Protein AF-A0A5S9R5W4-F1 (afdb_monomer_lite)

Organism: Mycolicibacterium vanbaalenii (NCBI:txid110539)

Structure (mmCIF, N/CA/C/O backbone):
data_AF-A0A5S9R5W4-F1
#
_entry.id   AF-A0A5S9R5W4-F1
#
loop_
_atom_site.group_PDB
_atom_site.id
_atom_site.type_symbol
_atom_site.label_atom_id
_atom_site.label_alt_id
_atom_site.label_comp_id
_atom_site.label_asym_id
_atom_site.label_entity_id
_atom_site.label_seq_id
_atom_site.pdbx_PDB_ins_code
_atom_site.Cartn_x
_atom_site.Cartn_y
_atom_site.Cartn_z
_atom_site.occupancy
_atom_site.B_iso_or_equiv
_atom_site.auth_seq_id
_atom_site.auth_comp_id
_atom_site.auth_asym_id
_atom_site.auth_atom_id
_atom_site.pdbx_PDB_model_num
ATOM 1 N N . MET A 1 1 ? 10.788 -3.210 -12.796 1.00 62.78 1 MET A N 1
ATOM 2 C CA . MET A 1 1 ? 12.087 -3.010 -12.098 1.00 62.78 1 MET A CA 1
ATOM 3 C C . MET A 1 1 ? 12.102 -1.623 -11.444 1.00 62.78 1 MET A C 1
ATOM 5 O O . MET A 1 1 ? 11.391 -0.755 -11.933 1.00 62.78 1 MET A O 1
ATOM 9 N N . LEU A 1 2 ? 12.817 -1.384 -10.337 1.00 77.75 2 LEU A N 1
ATOM 10 C CA . LEU A 1 2 ? 12.789 -0.075 -9.644 1.00 77.75 2 LEU A CA 1
ATOM 11 C C . LEU A 1 2 ? 12.984 1.104 -10.619 1.00 77.75 2 LEU A C 1
ATOM 13 O O . LEU A 1 2 ? 13.840 1.048 -11.496 1.00 77.75 2 LEU A O 1
ATOM 17 N N . GLY A 1 3 ? 12.158 2.143 -10.495 1.00 77.81 3 GLY A N 1
ATOM 18 C CA . GLY A 1 3 ? 12.159 3.318 -11.371 1.00 77.81 3 GLY A CA 1
ATOM 19 C C . GLY A 1 3 ? 11.447 3.146 -12.720 1.00 77.81 3 GLY A C 1
ATOM 20 O O . GLY A 1 3 ? 11.177 4.153 -13.378 1.00 77.81 3 GLY A O 1
ATOM 21 N N . SER A 1 4 ? 11.102 1.917 -13.127 1.00 83.81 4 SER A N 1
ATOM 22 C CA . SER A 1 4 ? 10.239 1.691 -14.299 1.00 83.81 4 SER A CA 1
ATOM 23 C C . SER A 1 4 ? 8.806 2.144 -14.033 1.00 83.81 4 SER A C 1
ATOM 25 O O . SER A 1 4 ? 8.376 2.224 -12.880 1.00 83.81 4 SER A O 1
ATOM 27 N N . TYR A 1 5 ? 8.090 2.436 -15.114 1.00 87.75 5 TYR A N 1
ATOM 28 C CA . TYR A 1 5 ? 6.712 2.900 -15.072 1.00 87.75 5 TYR A CA 1
ATOM 29 C C . TYR A 1 5 ? 5.741 1.826 -14.579 1.00 87.75 5 TYR A C 1
ATOM 31 O O . TYR A 1 5 ? 5.932 0.631 -14.814 1.00 87.75 5 TYR A O 1
ATOM 39 N N . CYS A 1 6 ? 4.687 2.276 -13.909 1.00 87.56 6 CYS A N 1
ATOM 40 C CA . CYS A 1 6 ? 3.536 1.467 -13.527 1.00 87.56 6 CYS A CA 1
ATOM 41 C C . CYS A 1 6 ? 2.239 2.231 -13.825 1.00 87.56 6 CYS A C 1
ATOM 43 O O . CYS A 1 6 ? 2.263 3.428 -14.098 1.00 87.56 6 CYS A O 1
ATOM 45 N N . ASN A 1 7 ? 1.109 1.526 -13.845 1.00 83.88 7 ASN A N 1
ATOM 46 C CA . ASN A 1 7 ? -0.160 2.037 -14.373 1.00 83.88 7 ASN A CA 1
ATOM 47 C C . ASN A 1 7 ? -1.235 2.295 -13.304 1.00 83.88 7 ASN A C 1
ATOM 49 O O . ASN A 1 7 ? -2.194 3.003 -13.594 1.00 83.88 7 ASN A O 1
ATOM 53 N N . ASN A 1 8 ? -1.103 1.738 -12.097 1.00 83.06 8 ASN A N 1
ATOM 54 C CA . ASN A 1 8 ? -2.105 1.862 -11.041 1.00 83.06 8 ASN A CA 1
ATOM 55 C C . ASN A 1 8 ? -1.441 2.098 -9.680 1.00 83.06 8 ASN A C 1
ATOM 57 O O . ASN A 1 8 ? -0.656 1.273 -9.225 1.00 83.06 8 ASN A O 1
ATOM 61 N N . THR A 1 9 ? -1.774 3.218 -9.038 1.00 87.62 9 THR A N 1
ATOM 62 C CA . THR A 1 9 ? -1.257 3.619 -7.716 1.00 87.62 9 THR A CA 1
ATOM 63 C C . THR A 1 9 ? -2.271 3.419 -6.589 1.00 87.62 9 THR A C 1
ATOM 65 O O . THR A 1 9 ? -2.063 3.918 -5.486 1.00 87.62 9 THR A O 1
ATOM 68 N N . THR A 1 10 ? -3.384 2.737 -6.861 1.00 89.62 10 THR A N 1
ATOM 69 C CA . THR A 1 10 ? -4.490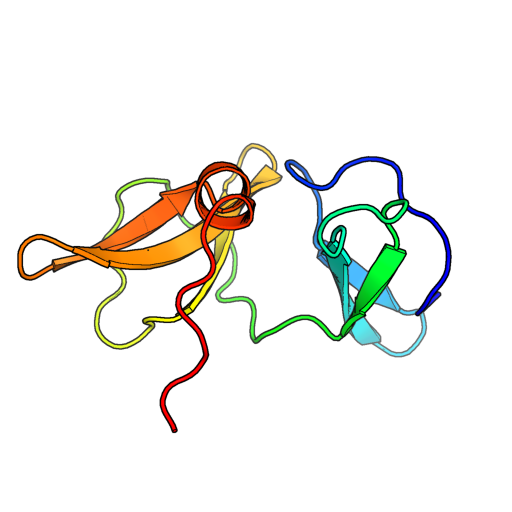 2.545 -5.913 1.00 89.62 10 THR A CA 1
ATOM 70 C C . THR A 1 10 ? -4.738 1.072 -5.615 1.00 89.62 10 THR A C 1
ATOM 72 O O . THR A 1 10 ? -4.914 0.718 -4.454 1.00 89.62 10 THR A O 1
ATOM 75 N N . TYR A 1 11 ? -4.732 0.216 -6.640 1.00 91.62 11 TYR A N 1
ATOM 76 C CA . TYR A 1 11 ? -4.984 -1.221 -6.508 1.00 91.62 11 TYR A CA 1
ATOM 77 C C . TYR A 1 11 ? -3.797 -2.043 -7.001 1.00 91.62 11 TYR A C 1
ATOM 79 O O . TYR A 1 11 ? -3.195 -1.702 -8.020 1.00 91.62 11 TYR A O 1
ATOM 87 N N . TYR A 1 12 ? -3.497 -3.140 -6.300 1.00 91.75 12 TYR A N 1
ATOM 88 C CA . TYR A 1 12 ? -2.410 -4.077 -6.612 1.00 91.75 12 TYR A CA 1
ATOM 89 C C . TYR A 1 12 ? -1.064 -3.368 -6.804 1.00 91.75 12 TYR A C 1
ATOM 91 O O . TYR A 1 12 ? -0.313 -3.616 -7.746 1.00 91.75 12 TYR A O 1
ATOM 99 N N . VAL A 1 13 ? -0.780 -2.440 -5.891 1.00 91.38 13 VAL A N 1
ATOM 100 C CA . VAL A 1 13 ? 0.385 -1.550 -5.949 1.00 91.38 13 VAL A CA 1
ATOM 101 C C . VAL A 1 13 ? 1.666 -2.207 -5.451 1.00 91.38 13 VAL A C 1
ATOM 103 O O . VAL A 1 13 ? 2.735 -1.624 -5.596 1.00 91.38 13 VAL A O 1
ATOM 106 N N . PHE A 1 14 ? 1.584 -3.394 -4.852 1.00 92.56 14 PHE A N 1
ATOM 107 C CA . PHE A 1 14 ? 2.743 -4.128 -4.364 1.00 92.56 14 PHE A CA 1
ATOM 108 C C . PHE A 1 14 ? 3.173 -5.190 -5.369 1.00 92.56 14 PHE A C 1
ATOM 110 O O . PHE A 1 14 ? 2.357 -5.917 -5.930 1.00 92.56 14 PHE A O 1
ATOM 117 N N . GLY A 1 15 ? 4.480 -5.302 -5.565 1.00 90.50 15 GLY A N 1
ATOM 118 C CA . GLY A 1 15 ? 5.088 -6.332 -6.393 1.00 90.50 15 GLY A CA 1
ATOM 119 C C . GLY A 1 15 ? 6.346 -6.878 -5.741 1.00 90.50 15 GLY A C 1
ATOM 120 O O . GLY A 1 15 ? 6.886 -6.290 -4.805 1.00 90.50 15 GLY A O 1
ATOM 121 N N . VAL A 1 16 ? 6.842 -7.995 -6.258 1.00 89.81 16 VAL A N 1
ATOM 122 C CA . VAL A 1 16 ? 8.100 -8.596 -5.811 1.00 89.81 16 VAL A CA 1
ATOM 123 C C . VAL A 1 16 ? 9.056 -8.629 -6.996 1.00 89.81 16 VAL A C 1
ATOM 125 O O . VAL A 1 16 ? 8.662 -8.9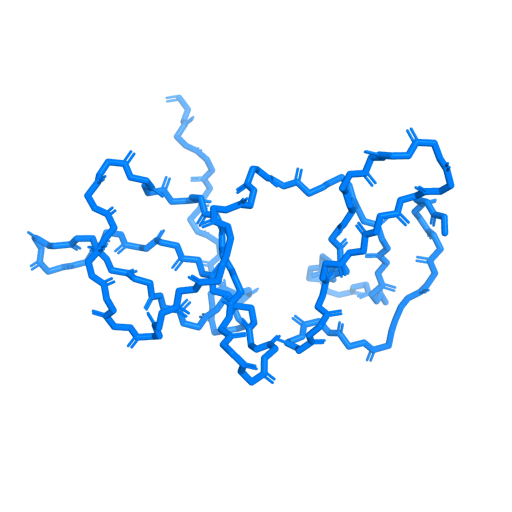69 -8.111 1.00 89.81 16 VAL A O 1
ATOM 128 N N . THR A 1 17 ? 10.304 -8.221 -6.785 1.00 89.19 17 THR A N 1
ATOM 129 C CA . THR A 1 17 ? 11.344 -8.364 -7.810 1.00 89.19 17 THR A CA 1
ATOM 130 C C . THR A 1 17 ? 11.723 -9.835 -7.983 1.00 89.19 17 THR A C 1
ATOM 132 O O . THR A 1 17 ? 11.538 -10.645 -7.083 1.00 89.19 17 THR A O 1
ATOM 135 N N . ASP A 1 18 ? 12.354 -10.169 -9.099 1.00 88.44 18 ASP A N 1
ATOM 136 C CA . ASP A 1 18 ? 12.962 -11.480 -9.368 1.00 88.44 18 ASP A CA 1
ATOM 137 C C . ASP A 1 18 ? 13.893 -11.991 -8.250 1.00 88.44 18 ASP A C 1
ATOM 139 O O . ASP A 1 18 ? 13.947 -13.190 -7.997 1.00 88.44 18 ASP A O 1
ATOM 143 N N . TRP A 1 19 ? 14.567 -11.093 -7.524 1.00 86.75 19 TRP A N 1
ATOM 144 C CA . TRP A 1 19 ? 15.398 -11.445 -6.357 1.00 86.75 19 TRP A CA 1
ATOM 145 C C . TRP A 1 19 ? 14.713 -11.259 -4.990 1.00 86.75 19 TRP A C 1
ATOM 147 O O . TRP A 1 19 ? 15.388 -11.108 -3.974 1.00 86.75 19 TRP A O 1
ATOM 157 N N . GLY A 1 20 ? 13.377 -11.226 -4.950 1.00 87.94 20 GLY A N 1
ATOM 158 C CA . GLY A 1 20 ? 12.604 -11.313 -3.706 1.00 87.94 20 GLY A CA 1
ATOM 159 C C . GLY A 1 20 ? 12.418 -10.012 -2.915 1.00 87.94 20 GLY A C 1
ATOM 160 O O . GLY A 1 20 ? 12.049 -10.070 -1.746 1.00 87.94 20 GLY A O 1
ATOM 161 N N . ARG A 1 21 ? 12.663 -8.829 -3.499 1.00 89.44 21 ARG A N 1
ATOM 162 C CA . ARG A 1 21 ? 12.432 -7.544 -2.811 1.00 89.44 21 ARG A CA 1
ATOM 163 C C . ARG A 1 21 ? 11.030 -7.009 -3.070 1.00 89.44 21 ARG A C 1
ATOM 165 O O . ARG A 1 21 ? 10.596 -6.966 -4.218 1.00 89.44 21 ARG A O 1
ATOM 172 N N . LEU A 1 22 ? 10.373 -6.524 -2.018 1.00 89.88 22 LEU A N 1
ATOM 173 C CA . LEU A 1 22 ? 9.078 -5.860 -2.124 1.00 89.88 22 LEU A CA 1
ATOM 174 C C . LEU A 1 22 ? 9.228 -4.454 -2.728 1.00 89.88 22 LEU A C 1
ATOM 176 O O . LEU A 1 22 ? 10.068 -3.652 -2.307 1.00 89.88 22 LEU A O 1
ATOM 180 N N . VAL A 1 23 ? 8.396 -4.156 -3.719 1.00 92.12 23 VAL A N 1
ATOM 181 C CA . VAL A 1 23 ? 8.319 -2.858 -4.393 1.00 92.12 23 VAL A CA 1
ATOM 182 C C . VAL A 1 23 ? 6.897 -2.325 -4.366 1.00 92.12 23 VAL A C 1
ATOM 184 O O . VAL A 1 23 ? 5.939 -3.089 -4.294 1.00 92.12 23 VAL A O 1
ATOM 187 N N . PHE A 1 24 ? 6.781 -1.005 -4.441 1.00 91.50 24 PHE A N 1
ATOM 188 C CA . PHE A 1 24 ? 5.521 -0.275 -4.379 1.00 91.50 24 PHE A CA 1
ATOM 189 C C . PHE A 1 24 ? 5.377 0.638 -5.600 1.00 91.50 24 PHE A C 1
ATOM 191 O O . PHE A 1 24 ? 6.306 1.379 -5.927 1.00 91.50 24 PHE A O 1
ATOM 198 N N . CYS A 1 25 ? 4.237 0.593 -6.283 1.00 90.38 25 CYS A N 1
ATOM 199 C CA . CYS A 1 25 ? 3.889 1.517 -7.355 1.00 90.38 25 CYS A CA 1
ATOM 200 C C . CYS A 1 25 ? 3.284 2.789 -6.757 1.00 90.38 25 CYS A C 1
ATOM 202 O O . CYS A 1 25 ? 2.183 2.775 -6.212 1.00 90.38 25 CYS A O 1
ATOM 204 N N . GLY A 1 26 ? 3.999 3.902 -6.894 1.00 87.62 26 GLY A N 1
ATOM 205 C CA . GLY A 1 26 ? 3.565 5.205 -6.399 1.00 87.62 26 GLY A CA 1
ATOM 206 C C . GLY A 1 26 ? 3.799 6.307 -7.420 1.00 87.62 26 GLY A C 1
ATOM 207 O O . GLY A 1 26 ? 4.481 6.114 -8.422 1.00 87.62 26 GLY A O 1
ATOM 208 N N . SER A 1 27 ? 3.260 7.492 -7.156 1.00 81.38 27 SER A N 1
ATOM 209 C CA . SER A 1 27 ? 3.535 8.703 -7.929 1.00 81.38 27 SER A CA 1
ATOM 210 C C . SER A 1 27 ? 3.882 9.830 -6.955 1.00 81.38 27 SER A C 1
ATOM 212 O O . SER A 1 27 ? 3.038 10.229 -6.149 1.00 81.38 27 SER A O 1
ATOM 214 N N . PRO A 1 28 ? 5.120 10.354 -6.978 1.00 69.19 28 PRO A N 1
ATOM 215 C CA . PRO A 1 28 ? 5.413 11.627 -6.341 1.00 69.19 28 PRO A CA 1
ATOM 216 C C . PRO A 1 28 ? 4.547 12.708 -6.994 1.00 69.19 28 PRO A C 1
ATOM 218 O O . PRO A 1 28 ? 4.365 12.697 -8.213 1.00 69.19 28 PRO A O 1
ATOM 221 N N . ARG A 1 29 ? 4.031 13.662 -6.206 1.00 66.56 29 ARG A N 1
ATOM 222 C CA . ARG A 1 29 ? 3.177 14.745 -6.722 1.00 66.56 29 ARG A CA 1
ATOM 223 C C . ARG A 1 29 ? 3.794 15.351 -7.994 1.00 66.56 29 ARG A C 1
ATOM 225 O O . ARG A 1 29 ? 4.887 15.908 -7.929 1.00 66.56 29 ARG A O 1
ATOM 232 N N . ARG A 1 30 ? 3.042 15.293 -9.105 1.00 68.12 30 ARG A N 1
ATOM 233 C CA . ARG A 1 30 ? 3.370 15.805 -10.459 1.00 68.12 30 ARG A CA 1
ATOM 234 C C . ARG A 1 30 ? 4.224 14.906 -11.369 1.00 68.12 30 ARG A C 1
ATOM 236 O O . ARG A 1 30 ? 4.563 15.357 -12.458 1.00 68.12 30 ARG A O 1
ATOM 243 N N . TYR A 1 31 ? 4.532 13.666 -10.988 1.00 77.56 31 TYR A N 1
ATOM 244 C CA . TYR A 1 31 ? 5.296 12.740 -11.836 1.00 77.56 31 TYR A CA 1
ATOM 245 C C . TYR A 1 31 ? 4.496 11.500 -12.229 1.00 77.56 31 TYR A C 1
ATOM 247 O O . TYR A 1 31 ? 3.614 11.049 -11.503 1.00 77.56 31 TYR A O 1
ATOM 255 N N . GLU A 1 32 ? 4.833 10.919 -13.378 1.00 84.81 32 GLU A N 1
ATOM 256 C CA . GLU A 1 32 ? 4.283 9.630 -13.804 1.00 84.81 32 GLU A CA 1
ATOM 257 C C . GLU A 1 32 ? 4.582 8.527 -12.766 1.00 84.81 32 GLU A C 1
ATOM 259 O O . GLU A 1 32 ? 5.677 8.526 -12.185 1.00 84.81 32 GLU A O 1
ATOM 264 N N . PRO A 1 33 ? 3.648 7.585 -12.528 1.00 88.44 33 PRO A N 1
ATOM 265 C CA . PRO A 1 33 ? 3.840 6.529 -11.546 1.00 88.44 33 PRO A CA 1
ATOM 266 C C . PRO A 1 33 ? 5.018 5.606 -11.860 1.00 88.44 33 PRO A C 1
ATOM 268 O O . PRO A 1 33 ? 5.243 5.213 -13.009 1.00 88.44 33 PRO A O 1
ATOM 271 N N . ARG A 1 34 ? 5.765 5.227 -10.821 1.00 90.25 34 ARG A N 1
ATOM 272 C CA . ARG A 1 34 ? 6.949 4.365 -10.914 1.00 90.25 34 ARG A CA 1
ATOM 273 C C . ARG A 1 34 ? 7.027 3.387 -9.748 1.00 90.25 34 ARG A C 1
ATOM 275 O O . ARG A 1 34 ? 6.415 3.584 -8.701 1.00 90.25 34 ARG A O 1
ATOM 282 N N . TRP A 1 35 ? 7.838 2.349 -9.923 1.00 89.06 35 TRP A N 1
ATOM 283 C CA . TRP A 1 35 ? 8.167 1.400 -8.861 1.00 89.06 35 TRP A CA 1
ATOM 284 C C . TRP A 1 35 ? 9.235 1.954 -7.907 1.00 89.06 35 TRP A C 1
ATOM 286 O O . TRP A 1 35 ? 10.361 2.234 -8.323 1.00 89.06 35 TRP A O 1
ATOM 296 N N . PHE A 1 36 ? 8.909 2.037 -6.621 1.00 89.69 36 PHE A N 1
ATOM 297 C CA . PHE A 1 36 ? 9.783 2.437 -5.517 1.00 89.69 36 PHE A CA 1
ATOM 298 C C . PHE A 1 36 ? 10.074 1.255 -4.588 1.00 89.69 36 PHE A C 1
ATOM 300 O O . PHE A 1 36 ? 9.444 0.199 -4.680 1.00 89.69 36 PHE A O 1
ATOM 307 N N . ARG A 1 37 ? 11.036 1.425 -3.671 1.00 89.69 37 ARG A N 1
ATOM 308 C CA . ARG A 1 37 ? 11.162 0.507 -2.531 1.00 89.69 37 ARG A CA 1
ATOM 309 C C . ARG A 1 37 ? 9.912 0.648 -1.666 1.00 89.69 37 ARG A C 1
ATOM 311 O O . ARG A 1 37 ? 9.525 1.771 -1.354 1.00 89.69 37 ARG A O 1
ATOM 318 N N . SER A 1 38 ? 9.297 -0.479 -1.326 1.00 87.12 38 SER A N 1
ATOM 319 C CA . SER A 1 38 ? 8.121 -0.485 -0.460 1.00 87.12 38 SER A CA 1
ATOM 320 C C . SER A 1 38 ? 8.525 -0.237 0.998 1.00 87.12 38 SER A C 1
ATOM 322 O O . SER A 1 38 ? 9.571 -0.749 1.410 1.00 87.12 38 SER A O 1
ATOM 324 N N . PRO A 1 39 ? 7.697 0.473 1.787 1.00 84.81 39 PRO A N 1
ATOM 325 C CA . PRO A 1 39 ? 7.661 0.306 3.239 1.00 84.81 39 PRO A CA 1
ATOM 326 C C . PRO A 1 39 ? 7.323 -1.148 3.613 1.00 84.81 39 PRO A C 1
ATOM 328 O O . PRO A 1 39 ? 6.960 -1.952 2.740 1.00 84.81 39 PRO A O 1
ATOM 331 N N . GLU A 1 40 ? 7.442 -1.495 4.892 1.00 85.88 40 GLU A N 1
ATOM 332 C CA . GLU A 1 40 ? 7.065 -2.824 5.371 1.00 85.88 40 GLU A CA 1
ATOM 333 C C . GLU A 1 40 ? 5.559 -3.053 5.163 1.00 85.88 40 GLU A C 1
ATOM 335 O O . GLU A 1 40 ? 4.720 -2.246 5.556 1.00 85.88 40 GLU A O 1
ATOM 340 N N . MET A 1 41 ? 5.213 -4.145 4.475 1.00 90.06 41 MET A N 1
ATOM 341 C CA . MET A 1 41 ? 3.826 -4.471 4.145 1.00 90.06 41 MET A CA 1
ATOM 342 C C . MET A 1 41 ? 3.313 -5.562 5.079 1.00 90.06 41 MET A C 1
ATOM 344 O O . MET A 1 41 ? 3.783 -6.699 5.040 1.00 90.06 41 MET A O 1
ATOM 348 N N . HIS A 1 42 ? 2.314 -5.218 5.892 1.00 94.81 42 HIS A N 1
ATOM 349 C CA . HIS A 1 42 ? 1.763 -6.048 6.974 1.00 94.81 42 HIS A CA 1
ATOM 350 C C . HIS A 1 42 ? 0.703 -7.059 6.503 1.00 94.81 42 HIS A C 1
ATOM 352 O O . HIS A 1 42 ? -0.208 -7.437 7.245 1.00 94.81 42 HIS A O 1
ATOM 358 N N . GLY A 1 43 ? 0.824 -7.529 5.263 1.00 94.19 43 GLY A N 1
ATOM 359 C CA . GLY A 1 43 ? -0.054 -8.521 4.647 1.00 94.19 43 GLY A CA 1
ATOM 360 C C . GLY A 1 43 ? -1.414 -7.978 4.199 1.00 94.19 43 GLY A C 1
ATOM 361 O O . GLY A 1 43 ? -1.569 -6.805 3.849 1.00 94.19 43 GLY A O 1
ATOM 362 N N . ILE A 1 44 ? -2.405 -8.878 4.194 1.00 95.75 44 ILE A N 1
ATOM 363 C CA . ILE A 1 44 ? -3.787 -8.565 3.822 1.00 95.75 44 ILE A CA 1
ATOM 364 C C . ILE A 1 44 ? -4.580 -8.114 5.059 1.00 95.75 44 ILE A C 1
ATOM 366 O O . ILE A 1 44 ? -4.616 -8.839 6.057 1.00 95.75 44 ILE A O 1
ATOM 370 N N . LYS A 1 45 ? -5.207 -6.934 5.004 1.00 96.81 45 LYS A N 1
ATOM 371 C CA . LYS A 1 45 ? -5.982 -6.304 6.098 1.00 96.81 45 LYS A CA 1
ATOM 372 C C . LYS A 1 45 ? -7.289 -5.717 5.570 1.00 96.81 45 LYS A C 1
ATOM 374 O O . LYS A 1 45 ? -7.358 -5.406 4.390 1.00 96.81 45 LYS A O 1
ATOM 379 N N . ASN A 1 46 ? -8.309 -5.525 6.407 1.00 96.75 46 ASN A N 1
ATOM 380 C CA . ASN A 1 46 ? -9.522 -4.831 5.963 1.00 96.75 46 ASN A CA 1
ATOM 381 C C . ASN A 1 46 ? -9.427 -3.327 6.232 1.00 96.75 46 ASN A C 1
ATOM 383 O O . ASN A 1 46 ? -8.831 -2.891 7.218 1.00 96.75 46 ASN A O 1
ATOM 387 N N . GLU A 1 47 ? -10.047 -2.527 5.365 1.00 94.88 47 GLU A N 1
ATOM 388 C CA . GLU A 1 47 ? -10.230 -1.099 5.620 1.00 94.88 47 GLU A CA 1
ATOM 389 C C . GLU A 1 47 ? -11.051 -0.898 6.905 1.00 94.88 47 GLU A C 1
ATOM 391 O O . GLU A 1 47 ? -12.092 -1.522 7.101 1.00 94.88 47 GLU A O 1
ATOM 396 N N . GLY A 1 48 ? -10.572 -0.024 7.790 1.00 93.81 48 GLY A N 1
ATOM 397 C CA . GLY A 1 48 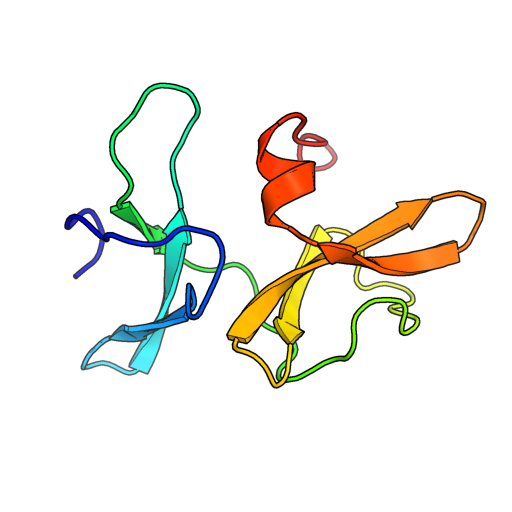? -11.184 0.277 9.083 1.00 93.81 48 GLY A CA 1
ATOM 398 C C . GLY A 1 48 ? -10.727 -0.614 10.241 1.00 93.81 48 GLY A C 1
ATOM 399 O O . GLY A 1 48 ? -10.976 -0.246 11.392 1.00 93.81 48 GLY A O 1
ATOM 400 N N . ASP A 1 49 ? -10.029 -1.726 9.978 1.00 96.69 49 ASP A N 1
ATOM 401 C CA . ASP A 1 49 ? -9.463 -2.570 11.036 1.00 96.69 49 ASP A CA 1
ATOM 402 C C . ASP A 1 49 ? -8.407 -1.797 11.838 1.00 96.69 49 ASP A C 1
ATOM 404 O O . ASP A 1 49 ? -7.668 -0.968 11.300 1.00 96.69 49 ASP A O 1
ATOM 408 N N . LEU A 1 50 ? -8.311 -2.090 13.136 1.00 96.00 50 LEU A N 1
ATOM 409 C CA . LEU A 1 50 ? -7.336 -1.447 14.015 1.00 96.00 50 LEU A CA 1
ATOM 410 C C . LEU A 1 50 ? -5.900 -1.874 13.672 1.00 96.00 50 LEU A C 1
ATOM 412 O O . LEU A 1 50 ? -5.623 -3.046 13.409 1.00 96.00 50 LEU A O 1
ATOM 416 N N . CYS A 1 51 ? -4.978 -0.917 13.740 1.00 94.94 51 CYS A N 1
ATOM 417 C CA . CYS A 1 51 ? -3.545 -1.106 13.503 1.00 94.94 51 CYS A CA 1
ATOM 418 C C . CYS A 1 51 ? -2.706 -0.416 14.596 1.00 94.94 51 CYS A C 1
ATOM 420 O O . CYS A 1 51 ? -1.960 0.520 14.321 1.00 94.94 51 CYS A O 1
ATOM 422 N N . PRO A 1 52 ? -2.847 -0.821 15.871 1.00 93.88 52 PRO A N 1
ATOM 423 C CA . PRO A 1 52 ? -2.126 -0.171 16.959 1.00 93.88 52 PRO A CA 1
ATOM 424 C C . PRO A 1 52 ? -0.611 -0.297 16.758 1.00 93.88 52 PRO A C 1
ATOM 426 O O . PRO A 1 52 ? -0.117 -1.381 16.454 1.00 93.88 52 PRO A O 1
ATOM 429 N N . SER A 1 53 ? 0.108 0.811 16.955 1.00 90.69 53 SER A N 1
ATOM 430 C CA . SER A 1 53 ? 1.576 0.884 16.864 1.00 90.69 53 SER A CA 1
ATOM 431 C C . SER A 1 53 ? 2.167 0.620 15.474 1.00 90.69 53 SER A C 1
ATOM 433 O O . SER A 1 53 ? 3.368 0.391 15.367 1.00 90.69 53 SER A O 1
ATOM 435 N N . LEU A 1 54 ? 1.349 0.668 14.420 1.00 93.06 54 LEU A N 1
ATOM 436 C CA . LEU A 1 54 ? 1.776 0.495 13.028 1.00 93.06 54 LEU A CA 1
ATOM 437 C C . LEU A 1 54 ? 1.616 1.790 12.219 1.00 93.06 54 LEU A C 1
ATOM 439 O O . LEU A 1 54 ? 1.445 1.746 11.009 1.00 93.06 54 LEU A O 1
ATOM 443 N N . ASP A 1 55 ? 1.607 2.952 12.870 1.00 90.50 55 ASP A N 1
ATOM 444 C CA . ASP A 1 55 ? 1.328 4.233 12.216 1.00 90.50 55 ASP A CA 1
ATOM 445 C C . ASP A 1 55 ? 2.320 4.531 11.081 1.00 90.50 55 ASP A C 1
ATOM 447 O O . ASP A 1 55 ? 3.532 4.555 11.280 1.00 90.50 55 ASP A O 1
ATOM 451 N N . GLY A 1 56 ? 1.797 4.779 9.878 1.00 87.19 56 GLY A N 1
ATOM 452 C CA . GLY A 1 56 ? 2.597 4.983 8.666 1.00 87.19 56 GLY A CA 1
ATOM 453 C C . GLY A 1 56 ? 3.005 3.697 7.940 1.00 87.19 56 GLY A C 1
ATOM 454 O O . GLY A 1 56 ? 3.450 3.780 6.793 1.00 87.19 56 GLY A O 1
ATOM 455 N N . GLU A 1 57 ? 2.799 2.525 8.545 1.00 92.25 57 GLU A N 1
ATOM 456 C CA . GLU A 1 57 ? 2.982 1.239 7.876 1.00 92.25 57 GLU A CA 1
ATOM 457 C C . GLU A 1 57 ? 1.880 0.980 6.849 1.00 92.25 57 GLU A C 1
ATOM 459 O O . GLU A 1 57 ? 0.820 1.621 6.844 1.00 92.25 57 GLU A O 1
ATOM 464 N N . VAL A 1 58 ? 2.128 0.019 5.960 1.00 93.38 58 VAL A N 1
ATOM 465 C CA . VAL A 1 58 ? 1.249 -0.250 4.822 1.00 93.38 58 VAL A CA 1
AT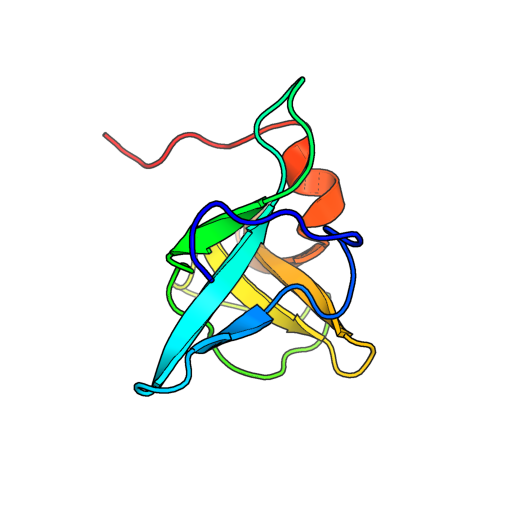OM 466 C C . VAL A 1 58 ? 0.701 -1.672 4.819 1.00 93.38 58 VAL A C 1
ATOM 468 O O . VAL A 1 58 ? 1.296 -2.602 5.360 1.00 93.38 58 VAL A O 1
ATOM 471 N N . ALA A 1 59 ? -0.451 -1.850 4.182 1.00 95.62 59 ALA A N 1
ATOM 472 C CA . ALA A 1 59 ? -1.088 -3.144 3.968 1.00 95.62 59 ALA A CA 1
ATOM 473 C C . ALA A 1 59 ? -1.848 -3.148 2.636 1.00 95.62 59 ALA A C 1
ATOM 475 O O . ALA A 1 59 ? -1.966 -2.122 1.959 1.00 95.62 59 ALA A O 1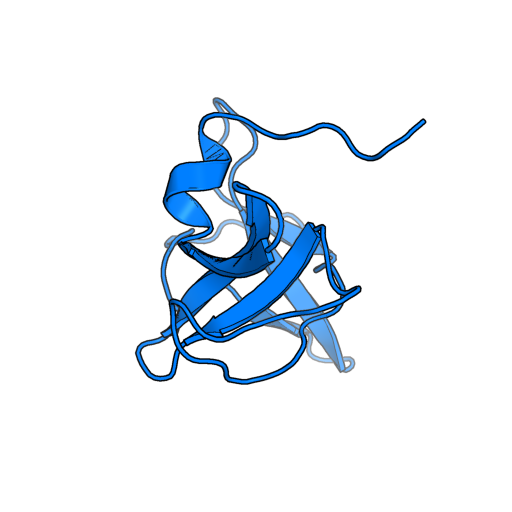
ATOM 476 N N . GLN A 1 60 ? -2.376 -4.308 2.254 1.00 95.00 60 GLN A N 1
ATOM 477 C CA . GLN A 1 60 ? -3.259 -4.432 1.099 1.00 95.00 60 GLN A CA 1
ATOM 478 C C . GLN A 1 60 ? -4.610 -5.006 1.524 1.00 95.00 60 GLN A C 1
ATOM 480 O O . GLN A 1 60 ? -4.678 -5.915 2.343 1.00 95.00 60 GLN A O 1
ATOM 485 N N . ALA A 1 61 ? -5.696 -4.504 0.957 1.00 96.38 61 ALA A N 1
ATOM 486 C CA . ALA A 1 61 ? -7.010 -5.094 1.144 1.00 96.38 61 ALA A CA 1
ATOM 487 C C . ALA A 1 61 ? -7.209 -6.360 0.288 1.00 96.38 61 ALA A C 1
ATOM 489 O O . ALA A 1 61 ? -6.478 -6.573 -0.687 1.00 96.38 61 ALA A O 1
ATOM 490 N N . PRO A 1 62 ? -8.199 -7.217 0.607 1.00 95.94 62 PRO A N 1
ATOM 491 C CA . PRO A 1 62 ? -8.505 -8.405 -0.196 1.00 95.94 62 PRO A CA 1
ATOM 492 C C . PRO A 1 62 ? -8.873 -8.094 -1.655 1.00 95.94 62 PRO A C 1
ATOM 494 O O . PRO A 1 62 ? -8.616 -8.904 -2.542 1.00 95.94 62 PRO A O 1
ATOM 497 N N . ASP A 1 63 ? -9.440 -6.915 -1.909 1.00 94.38 63 ASP A N 1
ATOM 498 C CA . ASP A 1 63 ? -9.773 -6.403 -3.244 1.00 94.38 63 ASP A CA 1
ATOM 499 C C . ASP A 1 63 ? -8.573 -5.748 -3.959 1.00 94.38 63 ASP A C 1
ATOM 501 O O . ASP A 1 63 ? -8.700 -5.244 -5.074 1.00 94.38 63 ASP A O 1
ATOM 505 N N . GLY A 1 64 ? -7.395 -5.759 -3.330 1.00 92.88 64 GLY A N 1
ATOM 506 C CA . GLY A 1 64 ? -6.169 -5.171 -3.853 1.00 92.88 64 GLY A CA 1
ATOM 507 C C . GLY A 1 64 ? -5.961 -3.706 -3.484 1.00 92.88 64 GLY A C 1
ATOM 508 O O . GLY A 1 64 ? -4.933 -3.157 -3.877 1.00 92.88 64 GLY A O 1
ATOM 509 N N . LEU A 1 65 ? -6.875 -3.061 -2.752 1.00 93.19 65 LEU A N 1
ATOM 510 C CA . LEU A 1 65 ? -6.733 -1.655 -2.375 1.00 93.19 65 LEU A CA 1
ATOM 511 C C . LEU A 1 65 ? -5.491 -1.425 -1.499 1.00 93.19 65 LEU A C 1
ATOM 513 O O . LEU A 1 65 ? -5.227 -2.164 -0.552 1.00 93.19 65 LEU A O 1
ATOM 517 N N . PHE A 1 66 ? -4.739 -0.370 -1.801 1.00 92.44 66 PHE A N 1
ATOM 518 C CA . PHE A 1 66 ? -3.630 0.097 -0.977 1.00 92.44 66 PHE A CA 1
ATOM 519 C C . PHE A 1 66 ? -4.133 0.705 0.336 1.00 92.44 66 PHE A C 1
ATOM 521 O O . PHE A 1 66 ? -4.937 1.643 0.322 1.00 92.44 66 PHE A O 1
ATOM 528 N N . LEU A 1 67 ? -3.621 0.209 1.461 1.00 94.62 67 LEU A N 1
ATOM 529 C CA . LEU A 1 67 ? -3.943 0.701 2.794 1.00 94.62 67 LEU A CA 1
ATOM 530 C C . LEU A 1 67 ? -2.703 1.280 3.476 1.00 94.62 67 LEU A C 1
ATOM 532 O O . LEU A 1 67 ? -1.608 0.724 3.380 1.00 94.62 67 LEU A O 1
ATOM 536 N N . THR A 1 68 ? -2.918 2.350 4.232 1.00 93.62 68 THR A N 1
ATOM 537 C CA . THR A 1 68 ? -1.935 2.930 5.150 1.00 93.62 68 THR A CA 1
ATOM 538 C C . THR A 1 68 ? -2.552 2.977 6.539 1.00 93.62 68 THR A C 1
ATOM 540 O O . THR A 1 68 ? -3.715 3.358 6.693 1.00 93.62 68 THR A O 1
ATOM 543 N N . CYS A 1 69 ? -1.794 2.593 7.558 1.00 94.06 69 CYS A N 1
ATOM 544 C CA . CYS A 1 69 ? -2.229 2.753 8.936 1.00 94.06 69 CYS A CA 1
ATOM 545 C C . CYS A 1 69 ? -2.120 4.226 9.341 1.00 94.06 69 CYS A C 1
ATOM 547 O O . CYS A 1 69 ? -1.046 4.827 9.254 1.00 94.06 69 CYS A O 1
ATOM 549 N N . VAL A 1 70 ? -3.233 4.817 9.772 1.00 93.00 70 VAL A N 1
ATOM 550 C CA . VAL A 1 70 ? -3.288 6.227 10.170 1.00 93.00 70 VAL A CA 1
ATOM 551 C C . VAL A 1 70 ? -3.771 6.368 11.608 1.00 93.00 70 VAL A C 1
ATOM 553 O O . VAL A 1 70 ? -4.805 5.811 11.976 1.00 93.00 70 VAL A O 1
ATOM 556 N N . ALA A 1 71 ? -3.060 7.171 12.400 1.00 92.50 71 ALA A N 1
ATOM 557 C CA . ALA A 1 71 ? -3.532 7.650 13.695 1.00 92.50 71 ALA A CA 1
ATOM 558 C C . ALA A 1 71 ? -4.501 8.822 13.498 1.00 92.50 71 ALA A C 1
ATOM 560 O O . ALA A 1 71 ? -4.113 9.899 13.036 1.00 92.50 71 ALA A O 1
ATOM 561 N N . LYS A 1 72 ? -5.769 8.634 13.869 1.00 88.81 72 LYS A N 1
ATOM 562 C CA . LYS A 1 72 ? -6.779 9.696 13.882 1.00 88.81 72 LYS A CA 1
ATOM 563 C C . LYS A 1 72 ? -7.833 9.432 14.957 1.00 88.81 72 LYS A C 1
ATOM 565 O O . LYS A 1 72 ? -8.239 8.294 15.165 1.00 88.81 72 LYS A O 1
ATOM 570 N N . ASP A 1 73 ? -8.303 10.492 15.615 1.00 86.88 73 ASP A N 1
ATOM 571 C CA . ASP A 1 73 ? -9.371 10.426 16.624 1.00 86.88 73 ASP A CA 1
ATOM 572 C C . ASP A 1 73 ? -9.046 9.442 17.772 1.00 86.88 73 ASP A C 1
ATOM 574 O O . ASP A 1 73 ? -9.884 8.642 18.182 1.00 86.88 73 ASP A O 1
ATOM 578 N N . ASN A 1 74 ? -7.801 9.482 18.276 1.00 88.75 74 ASN A N 1
ATOM 579 C CA . ASN A 1 74 ? -7.270 8.599 19.332 1.00 88.75 74 ASN A CA 1
ATOM 580 C C . ASN A 1 74 ? -7.301 7.090 19.017 1.00 88.75 74 ASN A C 1
ATOM 582 O O . ASN A 1 74 ? -7.244 6.265 19.929 1.00 88.75 74 ASN A O 1
ATOM 586 N N . ARG A 1 75 ? -7.358 6.710 17.739 1.00 92.75 75 ARG A N 1
ATOM 587 C CA . ARG A 1 75 ? -7.195 5.323 17.292 1.00 92.75 75 ARG A CA 1
ATOM 588 C C . ARG A 1 75 ? -6.320 5.252 16.045 1.00 92.75 75 ARG A C 1
ATOM 590 O O . ARG A 1 75 ? -6.305 6.187 15.248 1.00 92.75 75 ARG A O 1
ATOM 597 N N . SER A 1 76 ? -5.663 4.117 15.850 1.00 94.94 76 SER A N 1
ATOM 598 C CA . SER A 1 76 ? -4.948 3.807 14.611 1.00 94.94 76 SER A CA 1
ATOM 599 C C . SER A 1 76 ? -5.713 2.739 13.846 1.00 94.94 76 SER A C 1
ATOM 601 O O . SER A 1 76 ? -6.051 1.696 14.415 1.00 94.94 76 SER A O 1
ATOM 603 N N . TYR A 1 77 ? -6.034 3.007 12.582 1.00 95.25 77 TYR A N 1
ATOM 604 C CA . TYR A 1 77 ? -6.773 2.083 11.719 1.00 95.25 77 TYR A CA 1
ATOM 605 C C . TYR A 1 77 ? -6.263 2.114 10.278 1.00 95.25 77 TYR A C 1
ATOM 607 O O . TYR A 1 77 ? -5.691 3.107 9.821 1.00 95.25 77 TYR A O 1
ATOM 615 N N . TRP A 1 78 ? -6.474 1.013 9.561 1.00 95.50 78 TRP A N 1
ATOM 616 C CA . TRP A 1 78 ? -6.143 0.911 8.147 1.00 95.50 78 TRP A CA 1
ATOM 617 C C . TRP A 1 78 ? -7.100 1.771 7.326 1.00 95.50 78 TRP A C 1
ATOM 619 O O . TRP A 1 78 ? -8.305 1.530 7.310 1.00 95.50 78 TRP A O 1
ATOM 629 N N . ALA A 1 79 ? -6.572 2.774 6.636 1.00 94.62 79 ALA A N 1
ATOM 630 C CA . ALA A 1 79 ? -7.339 3.666 5.776 1.00 94.62 79 ALA A CA 1
ATOM 631 C C . ALA A 1 79 ? -6.844 3.588 4.331 1.00 94.62 79 ALA A C 1
ATOM 633 O O . ALA A 1 79 ? -5.720 3.153 4.072 1.00 94.62 79 ALA A O 1
ATOM 634 N N . ARG A 1 80 ? -7.671 4.046 3.383 1.00 92.38 80 ARG A N 1
ATOM 635 C CA . ARG A 1 80 ? -7.301 4.066 1.963 1.00 92.38 80 ARG A CA 1
ATOM 636 C C . ARG A 1 80 ? -6.067 4.944 1.743 1.00 92.38 80 ARG A C 1
ATOM 638 O O . ARG A 1 80 ? -6.078 6.148 2.016 1.00 92.38 80 ARG A O 1
ATOM 645 N N . GLY A 1 81 ? -4.999 4.345 1.227 1.00 85.12 81 GLY A N 1
ATOM 646 C CA . GLY A 1 81 ? -3.733 5.033 1.019 1.00 85.12 81 GLY A CA 1
ATOM 647 C C . GLY A 1 81 ? -3.788 6.039 -0.134 1.00 85.12 81 GLY A C 1
ATOM 648 O O . GLY A 1 81 ? -3.151 7.084 -0.055 1.00 85.12 81 GLY A O 1
ATOM 649 N N . ASP A 1 82 ? -4.620 5.817 -1.154 1.00 75.50 82 ASP A N 1
ATOM 650 C CA . ASP A 1 82 ? -4.811 6.743 -2.284 1.00 75.50 82 ASP A CA 1
ATOM 651 C C . ASP A 1 82 ? -5.364 8.114 -1.861 1.00 75.50 82 ASP A C 1
ATOM 653 O O . ASP A 1 82 ? -4.990 9.137 -2.432 1.00 75.50 82 ASP A O 1
ATOM 657 N N . GLN A 1 83 ? -6.193 8.159 -0.816 1.00 67.06 83 GLN A N 1
ATOM 658 C CA . GLN A 1 83 ? -6.692 9.416 -0.251 1.00 67.06 83 GLN A CA 1
ATOM 659 C C . GLN A 1 83 ? -5.635 10.149 0.586 1.00 67.06 83 GLN A C 1
ATOM 661 O O . GLN A 1 83 ? -5.669 11.374 0.697 1.00 67.06 83 GLN A O 1
ATOM 666 N N . SER A 1 84 ? -4.650 9.421 1.121 1.00 51.94 84 SER A N 1
ATOM 667 C CA . SER A 1 84 ? -3.519 9.993 1.863 1.00 51.94 84 SER A CA 1
ATOM 668 C C . SER A 1 84 ? -2.402 10.534 0.951 1.00 51.94 84 SER A C 1
ATOM 670 O O . SER A 1 84 ? -1.663 11.438 1.341 1.00 51.94 84 SER A O 1
ATOM 672 N N . VAL A 1 85 ? -2.325 10.080 -0.309 1.00 47.38 85 VAL A N 1
ATOM 673 C CA . VAL A 1 85 ? -1.325 10.533 -1.307 1.00 47.38 85 VAL A CA 1
ATOM 674 C C . VAL A 1 85 ? -1.558 11.999 -1.744 1.00 47.38 85 VAL A C 1
ATOM 676 O O . VAL A 1 85 ? -0.681 12.650 -2.319 1.00 47.38 85 VAL A O 1
ATOM 679 N N . GLY A 1 86 ? -2.695 12.590 -1.361 1.00 41.88 86 GLY A N 1
ATOM 680 C CA . GLY A 1 86 ? -2.970 14.025 -1.454 1.00 41.88 86 GLY A CA 1
ATOM 681 C C . GLY A 1 86 ? -2.422 14.876 -0.301 1.00 41.88 86 GLY A C 1
ATOM 682 O O . GLY A 1 86 ? -2.441 16.100 -0.415 1.00 41.88 86 GLY A O 1
ATOM 683 N N . GLY A 1 87 ? -1.876 14.293 0.769 1.00 38.47 87 GLY A N 1
ATOM 684 C CA . GLY A 1 87 ? -1.526 15.004 2.002 1.00 3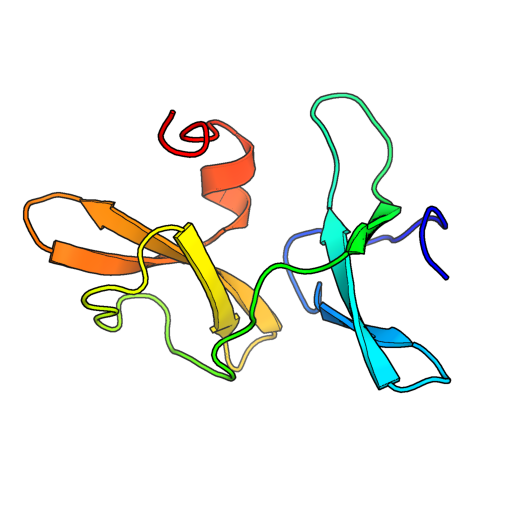8.47 87 GLY A CA 1
ATOM 685 C C . GLY A 1 87 ? -0.628 14.168 2.902 1.00 38.47 87 GLY A C 1
ATOM 686 O O . GLY A 1 87 ? -1.068 13.723 3.953 1.00 38.47 87 GLY A O 1
ATOM 687 N N . GLY A 1 88 ? 0.614 13.932 2.473 1.00 40.44 88 GLY A N 1
ATOM 688 C CA . GLY A 1 88 ? 1.585 13.208 3.286 1.00 40.44 88 GLY A CA 1
ATOM 689 C C . GLY A 1 88 ? 1.730 13.857 4.658 1.00 40.44 88 GLY A C 1
ATOM 690 O O . GLY A 1 88 ? 2.097 15.029 4.745 1.00 40.44 88 GLY A O 1
ATOM 691 N N . ASN A 1 89 ? 1.481 13.086 5.715 1.00 40.88 89 ASN A N 1
ATOM 692 C CA . ASN A 1 89 ? 2.204 13.342 6.946 1.00 40.88 89 ASN A CA 1
ATOM 693 C C . ASN A 1 89 ? 3.678 13.059 6.629 1.00 40.88 89 ASN A C 1
ATOM 695 O O . ASN A 1 89 ? 3.988 11.966 6.142 1.00 40.88 89 ASN A O 1
ATOM 699 N N . PRO A 1 90 ? 4.581 14.037 6.800 1.00 42.47 90 PRO A N 1
ATOM 700 C CA . PRO A 1 90 ? 6.002 13.758 6.713 1.00 42.47 90 PRO A CA 1
ATOM 701 C C . PRO A 1 90 ? 6.372 12.712 7.779 1.00 42.47 90 PRO A C 1
ATOM 703 O O . PRO A 1 90 ? 5.713 12.653 8.823 1.00 42.47 90 PRO A O 1
ATOM 706 N N . PRO A 1 91 ? 7.404 11.884 7.537 1.00 39.88 91 PRO A N 1
ATOM 707 C CA . PRO A 1 91 ? 7.937 11.018 8.581 1.00 39.88 91 PRO A CA 1
ATOM 708 C C . PRO A 1 91 ? 8.329 11.877 9.799 1.00 39.88 91 PRO A C 1
ATOM 710 O O . PRO A 1 91 ? 8.776 13.014 9.603 1.00 39.88 91 PRO A O 1
ATOM 713 N N . PRO A 1 92 ? 8.148 11.381 11.036 1.00 38.69 92 PRO A N 1
ATOM 714 C CA . PRO A 1 92 ? 8.595 12.106 12.221 1.00 38.69 92 PRO A CA 1
ATOM 715 C C . PRO A 1 92 ? 10.106 12.384 12.116 1.00 38.69 92 PRO A C 1
ATOM 717 O O . PRO A 1 92 ? 10.874 11.484 11.771 1.00 38.69 92 PRO A O 1
ATOM 720 N N . GLN A 1 93 ? 10.494 13.648 12.337 1.00 37.91 93 GLN A N 1
ATOM 721 C CA . GLN A 1 93 ? 11.889 14.072 12.526 1.00 37.91 93 GLN A CA 1
ATOM 722 C C . GLN A 1 93 ? 12.403 13.637 13.895 1.00 37.91 93 GLN A C 1
ATOM 724 O O . GLN A 1 93 ? 11.612 13.724 14.862 1.00 37.91 93 GLN A O 1
#

Foldseek 3Di:
DFFDADDDQFFLQWDADPVGFIWGWDAQPPGGTGIDRAFDEPEEDDFFAFDPPQAQGWYAHPRRGTWGFHDDPNTTTTHGVVVCSVPDPPDDD

pLDDT: mean 83.89, std 16.14, range [37.91, 96.81]

Sequence (93 aa):
MLGSYCNNTTYYVFGVTDWGRLVFCGSPRRYEPRWFRSPEMHGIKNEGDLCPSLDGEVAQAPDGLFLTCVAKDNRSYWARGDQSVGGGNPPPQ

Radius of gyration: 13.04 Å; chains: 1; bounding box: 27×27×34 Å

Secondary structure (DSSP, 8-state):
-TT-B-S-SSBS-EEE-TTS-EEEEE--TTS--EEEEPPPEEEE--TT-B-TT-TT-EEE-TT-BEEEEEEETTEEEEEEHHHHTTSPPPPP-